Protein AF-A0AAP0BZL4-F1 (afdb_monomer)

pLDDT: mean 75.85, std 16.3, range [36.19, 92.06]

Solvent-accessible surface area (backbone atoms only — not comparable to full-atom values): 4766 Å² total; per-residue (Å²): 140,85,77,78,76,94,76,77,85,80,62,76,80,71,88,72,96,68,89,80,71,88,53,80,64,39,80,46,77,44,78,53,73,44,58,49,97,89,64,53,71,79,48,43,28,67,84,69,75,47,65,49,74,48,59,37,85,70,80,85,68,94,67,85,77,79,82

Organism: NCBI:txid2320716

Radius of gyration: 13.51 Å; Cα contacts (8 Å, |Δi|>4): 69; chains: 1; bounding box: 30×29×29 Å

Secondary structure (DSSP, 8-state):
---SSSS-----SS--S----PPTT-EEEE--EEE-TTS-EEEETTTTTS-EEEETTSSS-------

Sequence (67 aa):
MEIGTQGLKKKLVKSSNGWETPDVGDEVEVHYTGTLLDGTQFDSSRDRGTPFKFKLGQGTHAFALHF

Mean predicted aligned error: 8.79 Å

Structure (mmCIF, N/CA/C/O backbone):
data_AF-A0AAP0BZL4-F1
#
_entry.id   AF-A0AAP0BZL4-F1
#
loop_
_atom_site.group_PDB
_atom_site.id
_atom_site.type_symbol
_atom_site.label_atom_id
_atom_site.label_alt_id
_atom_site.label_comp_id
_atom_site.label_asym_id
_atom_site.label_entity_id
_atom_site.label_seq_id
_atom_site.pdbx_PDB_ins_code
_atom_site.Cartn_x
_atom_site.Cartn_y
_atom_site.Cartn_z
_atom_site.occupancy
_atom_site.B_iso_or_equiv
_atom_site.auth_seq_id
_atom_site.auth_comp_id
_atom_site.auth_asym_id
_atom_site.auth_atom_id
_atom_site.pdbx_PDB_model_num
ATOM 1 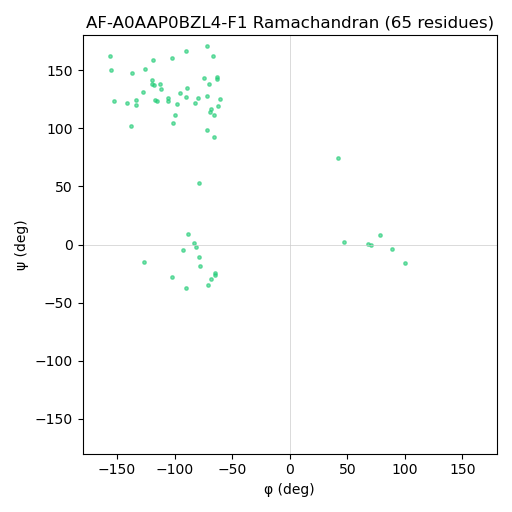N N . MET A 1 1 ? 18.101 11.651 9.605 1.00 43.47 1 MET A N 1
ATOM 2 C CA . MET A 1 1 ? 16.630 11.717 9.474 1.00 43.47 1 MET A CA 1
ATOM 3 C C . MET A 1 1 ? 16.348 12.726 8.387 1.00 43.47 1 MET A C 1
ATOM 5 O O . MET A 1 1 ? 16.366 13.916 8.662 1.00 43.47 1 MET A O 1
ATOM 9 N N . GLU A 1 2 ? 16.204 12.261 7.154 1.00 36.19 2 GLU A N 1
ATOM 10 C CA . GLU A 1 2 ? 15.878 13.133 6.029 1.00 36.19 2 GLU A CA 1
ATOM 11 C C . GLU A 1 2 ? 14.419 12.905 5.659 1.00 36.19 2 GLU A C 1
ATOM 13 O O . GLU A 1 2 ? 13.970 11.773 5.478 1.00 36.19 2 GLU A O 1
ATOM 18 N N . ILE A 1 3 ? 13.668 14.001 5.680 1.00 51.47 3 ILE A N 1
ATOM 19 C CA . ILE A 1 3 ? 12.223 14.041 5.521 1.00 51.47 3 ILE A CA 1
ATOM 20 C C . ILE A 1 3 ? 11.943 14.432 4.074 1.00 51.47 3 ILE A C 1
ATOM 22 O O . ILE A 1 3 ? 12.135 15.585 3.696 1.00 51.47 3 ILE A O 1
ATOM 26 N N . GLY A 1 4 ? 11.416 13.499 3.285 1.00 47.97 4 GLY A N 1
ATOM 27 C CA . GLY A 1 4 ? 10.619 13.850 2.114 1.00 47.97 4 GLY A CA 1
ATOM 28 C C . GLY A 1 4 ? 9.271 14.400 2.585 1.00 47.97 4 GLY A C 1
ATOM 29 O O . GLY A 1 4 ? 8.405 13.638 3.002 1.00 47.97 4 GLY A O 1
ATOM 30 N N . THR A 1 5 ? 9.148 15.729 2.611 1.00 48.75 5 THR A N 1
ATOM 31 C CA . THR A 1 5 ? 7.906 16.525 2.741 1.00 48.75 5 THR A CA 1
ATOM 32 C C . THR A 1 5 ? 6.860 16.032 3.765 1.00 48.75 5 THR A C 1
ATOM 34 O O . THR A 1 5 ? 5.811 15.508 3.410 1.00 48.75 5 THR A O 1
ATOM 37 N N . GLN A 1 6 ? 7.156 16.244 5.053 1.00 60.88 6 GLN A N 1
ATOM 38 C CA . GLN A 1 6 ? 6.270 16.473 6.221 1.00 60.88 6 GLN A CA 1
ATOM 39 C C . GLN A 1 6 ? 5.026 15.593 6.521 1.00 60.88 6 GLN A C 1
ATOM 41 O O . GLN A 1 6 ? 4.364 15.865 7.519 1.00 60.88 6 GLN A O 1
ATOM 46 N N . GLY A 1 7 ? 4.695 14.542 5.765 1.00 67.94 7 GLY A N 1
ATOM 47 C CA . GLY A 1 7 ? 3.442 13.786 5.984 1.00 67.94 7 GLY A CA 1
ATOM 48 C C . GLY A 1 7 ? 3.580 12.275 6.156 1.00 67.94 7 GLY A C 1
ATOM 49 O O . GLY A 1 7 ? 2.646 11.628 6.624 1.00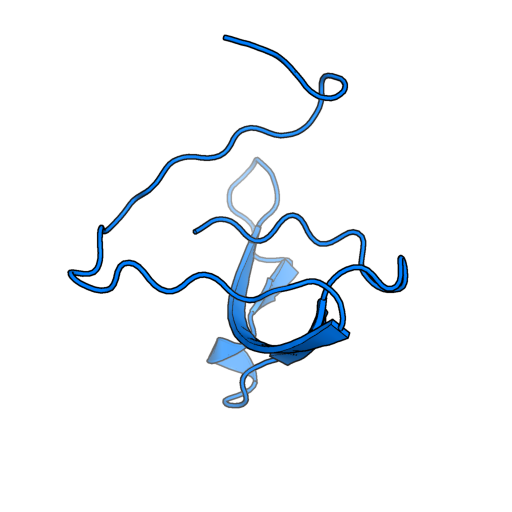 67.94 7 GLY A O 1
ATOM 50 N N . LEU A 1 8 ? 4.730 11.701 5.797 1.00 72.06 8 LEU A N 1
ATOM 51 C CA . LEU A 1 8 ? 4.903 10.255 5.744 1.00 72.06 8 LEU A CA 1
ATOM 52 C C . LEU A 1 8 ? 5.953 9.776 6.743 1.00 72.06 8 LEU A C 1
ATOM 54 O O . LEU A 1 8 ? 7.109 10.194 6.709 1.00 72.06 8 LEU A O 1
ATOM 58 N N . LYS A 1 9 ? 5.553 8.846 7.610 1.00 76.94 9 LYS A N 1
ATOM 59 C CA . LYS A 1 9 ? 6.462 8.068 8.454 1.00 76.94 9 LYS A CA 1
ATO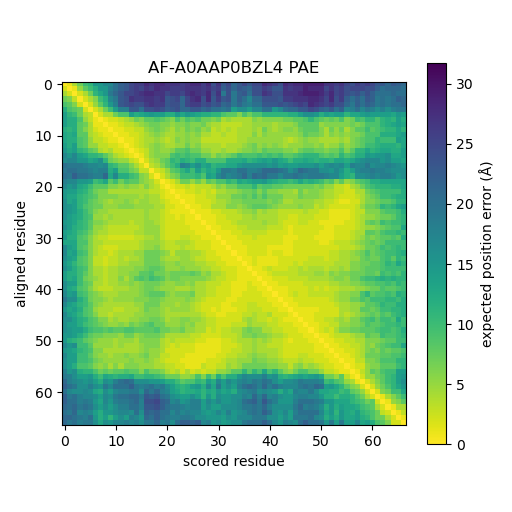M 60 C C . LYS A 1 9 ? 6.399 6.620 7.995 1.00 76.94 9 LYS A C 1
ATOM 62 O O . LYS A 1 9 ? 5.317 6.122 7.724 1.00 76.94 9 LYS A O 1
ATOM 67 N N . LYS A 1 10 ? 7.547 5.951 7.924 1.00 77.12 10 LYS A N 1
ATOM 68 C CA . LYS A 1 10 ? 7.641 4.519 7.629 1.00 77.12 10 LYS A CA 1
ATOM 69 C C . LYS A 1 10 ? 8.313 3.822 8.804 1.00 77.12 10 LYS A C 1
ATOM 71 O O . LYS A 1 10 ? 9.296 4.330 9.343 1.00 77.12 10 LYS A O 1
ATOM 76 N N . LYS A 1 11 ? 7.794 2.659 9.186 1.00 80.06 11 LYS A N 1
ATOM 77 C CA . LYS A 1 11 ? 8.407 1.773 10.174 1.00 80.06 11 LYS A CA 1
ATOM 78 C C . LYS A 1 11 ? 8.393 0.357 9.621 1.00 80.06 11 LYS A C 1
ATOM 80 O O . LYS A 1 11 ? 7.315 -0.183 9.411 1.00 80.06 11 LYS A O 1
ATOM 85 N N . LEU A 1 12 ? 9.578 -0.231 9.479 1.00 81.12 12 LEU A N 1
ATOM 86 C CA . LEU A 1 12 ? 9.717 -1.640 9.138 1.00 81.12 12 LEU A CA 1
ATOM 87 C C . LEU A 1 12 ? 9.239 -2.488 10.322 1.00 81.12 12 LEU A C 1
ATOM 89 O O . LEU A 1 12 ? 9.806 -2.402 11.414 1.00 81.12 12 LEU A O 1
ATOM 93 N N . VAL A 1 13 ? 8.181 -3.274 10.123 1.00 83.88 13 VAL A N 1
ATOM 94 C CA . VAL A 1 13 ? 7.618 -4.135 11.183 1.00 83.88 13 VAL A CA 1
ATOM 95 C C . VAL A 1 13 ? 8.266 -5.517 11.177 1.00 83.88 13 VAL A C 1
ATOM 97 O O . VAL A 1 13 ? 8.514 -6.090 12.237 1.00 83.88 13 VAL A O 1
ATOM 100 N N . LYS A 1 14 ? 8.568 -6.045 9.990 1.00 80.12 14 LYS A N 1
ATOM 101 C CA . LYS A 1 14 ? 9.209 -7.347 9.810 1.00 80.12 14 LYS A CA 1
ATOM 102 C C . LYS A 1 14 ? 10.211 -7.265 8.665 1.00 80.12 14 LYS A C 1
ATOM 104 O O . LYS A 1 14 ? 9.834 -6.953 7.540 1.00 80.12 14 LYS A O 1
ATOM 109 N N . SER A 1 15 ? 11.474 -7.569 8.947 1.00 74.31 15 SER A N 1
ATOM 110 C CA . SER A 1 15 ? 12.484 -7.752 7.908 1.00 74.31 15 SER A CA 1
ATOM 111 C C . SER A 1 15 ? 12.275 -9.092 7.201 1.00 74.31 15 SER A C 1
ATOM 113 O O . SER A 1 15 ? 11.906 -10.093 7.820 1.00 74.31 15 SER A O 1
ATOM 115 N N . SER A 1 16 ? 12.509 -9.110 5.892 1.00 69.31 16 SER A N 1
ATOM 116 C CA . SER A 1 16 ? 12.715 -10.347 5.140 1.00 69.31 16 SER A CA 1
ATOM 117 C C . SER A 1 16 ? 14.211 -10.519 4.865 1.00 69.31 16 SER A C 1
ATOM 119 O O . SER A 1 16 ? 14.966 -9.551 4.946 1.00 69.31 16 SER A O 1
ATOM 121 N N . ASN A 1 17 ? 14.644 -11.741 4.556 1.00 65.94 17 ASN A N 1
ATOM 122 C CA . ASN A 1 17 ? 16.058 -12.059 4.312 1.00 65.94 17 ASN A CA 1
ATOM 123 C C . ASN A 1 17 ? 16.497 -11.743 2.866 1.00 65.94 17 ASN A C 1
ATOM 125 O O . ASN A 1 17 ? 17.630 -12.042 2.495 1.00 65.94 17 ASN A O 1
ATOM 129 N N . GLY A 1 18 ? 15.587 -11.213 2.042 1.00 62.28 18 GLY A N 1
ATOM 130 C CA . GLY A 1 18 ? 15.839 -10.856 0.651 1.00 62.28 18 GLY A CA 1
ATOM 131 C C . GLY A 1 18 ? 16.351 -9.424 0.533 1.00 62.28 18 GLY A C 1
ATOM 132 O O . GLY A 1 18 ? 15.813 -8.516 1.162 1.00 62.28 18 GLY A O 1
ATOM 133 N N . TRP A 1 19 ? 17.391 -9.238 -0.278 1.00 57.81 19 TRP A N 1
ATOM 134 C CA . TRP A 1 19 ? 17.980 -7.929 -0.585 1.00 57.81 19 TRP A CA 1
ATOM 135 C C . TRP A 1 19 ? 17.382 -7.285 -1.839 1.00 57.81 19 TRP A C 1
ATOM 137 O O . TRP A 1 19 ? 17.731 -6.158 -2.172 1.00 57.81 19 TRP A O 1
ATOM 147 N N . GLU A 1 20 ? 16.498 -7.998 -2.535 1.00 71.75 20 GLU A N 1
ATOM 148 C CA . GLU A 1 20 ? 15.857 -7.509 -3.748 1.00 71.75 20 GLU A CA 1
ATOM 149 C C . GLU A 1 20 ? 14.701 -6.576 -3.390 1.00 71.75 20 GLU A C 1
ATOM 151 O O . GLU A 1 20 ? 13.797 -6.916 -2.620 1.00 71.75 20 GLU A O 1
ATOM 156 N N . THR A 1 21 ? 14.747 -5.377 -3.954 1.00 79.94 21 THR A N 1
ATOM 157 C CA . THR A 1 21 ? 13.675 -4.388 -3.900 1.00 79.94 21 THR A CA 1
ATOM 158 C C . THR A 1 21 ? 13.230 -4.088 -5.325 1.00 79.94 21 THR A C 1
ATOM 160 O O . THR A 1 21 ? 14.098 -4.014 -6.190 1.00 79.94 21 THR A O 1
ATOM 163 N N . PRO A 1 22 ? 11.925 -3.896 -5.576 1.00 83.38 22 PRO A N 1
ATOM 164 C CA . PRO A 1 22 ? 11.426 -3.618 -6.917 1.00 83.38 22 PRO A CA 1
ATOM 165 C C . PRO A 1 22 ? 11.971 -2.293 -7.458 1.00 83.38 22 PRO A C 1
ATOM 167 O O . PRO A 1 22 ? 12.070 -1.305 -6.721 1.00 83.38 22 PRO A O 1
ATOM 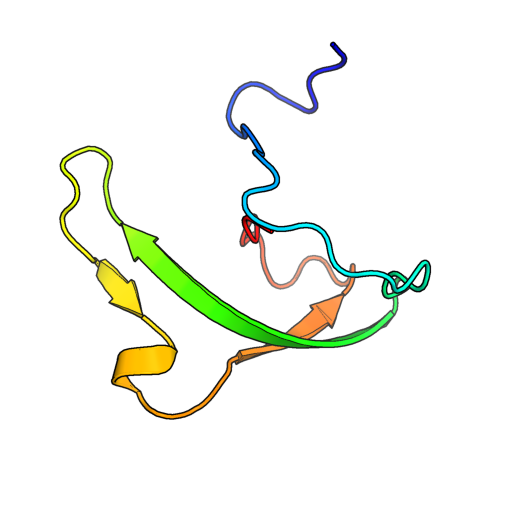170 N N . ASP A 1 23 ? 12.264 -2.281 -8.752 1.00 85.19 23 ASP A N 1
ATOM 171 C CA . ASP A 1 23 ? 12.722 -1.124 -9.506 1.00 85.19 23 ASP A CA 1
ATOM 172 C C . ASP A 1 23 ? 11.547 -0.339 -10.113 1.00 85.19 23 ASP A C 1
ATOM 174 O O . ASP A 1 23 ? 10.392 -0.777 -10.169 1.00 85.19 23 ASP A O 1
ATOM 178 N N . VAL A 1 24 ? 11.826 0.881 -10.576 1.00 85.19 24 VAL A N 1
ATOM 179 C CA . VAL A 1 24 ? 10.831 1.694 -11.290 1.00 85.19 24 VAL A CA 1
ATOM 180 C C . VAL A 1 24 ? 10.375 0.956 -12.551 1.00 85.19 24 VAL A C 1
ATOM 182 O O . VAL A 1 24 ? 11.179 0.626 -13.415 1.00 85.19 24 VAL A O 1
ATOM 185 N N . GLY A 1 25 ? 9.062 0.770 -12.687 1.00 84.50 25 GLY A N 1
ATOM 186 C CA . GLY A 1 25 ? 8.441 0.056 -13.801 1.00 84.50 25 GLY A CA 1
ATOM 187 C C . GLY A 1 25 ? 8.049 -1.387 -13.489 1.00 84.50 25 GLY A C 1
ATOM 188 O O . GLY A 1 25 ? 7.205 -1.918 -14.218 1.00 84.50 25 GLY A O 1
ATOM 189 N N . ASP A 1 26 ? 8.567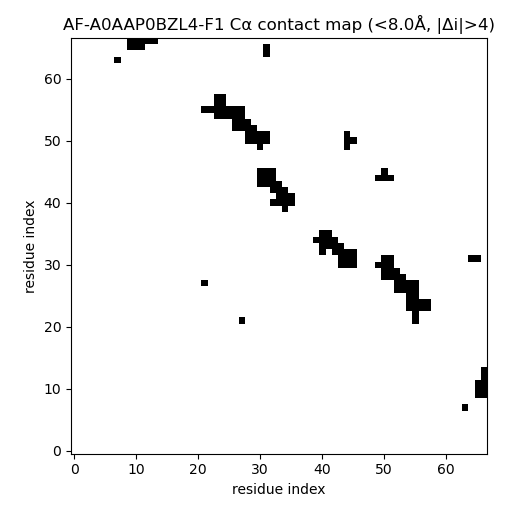 -1.974 -12.405 1.00 86.62 26 ASP A N 1
ATOM 190 C CA . ASP A 1 26 ? 8.191 -3.321 -11.978 1.00 86.62 26 ASP A CA 1
ATOM 191 C C . ASP A 1 26 ? 6.714 -3.394 -11.602 1.00 86.62 26 ASP A C 1
ATOM 193 O O . ASP A 1 26 ? 6.136 -2.457 -11.037 1.00 86.62 26 ASP A O 1
ATOM 197 N N . GLU A 1 27 ? 6.100 -4.536 -11.909 1.00 88.94 27 GLU A N 1
ATOM 198 C CA . GLU A 1 27 ? 4.781 -4.873 -11.392 1.00 88.94 27 GLU A CA 1
ATOM 199 C C . GLU A 1 27 ? 4.926 -5.454 -9.985 1.00 88.94 27 GLU A C 1
ATOM 201 O O . GLU A 1 27 ? 5.613 -6.451 -9.772 1.00 88.94 27 GLU A O 1
ATOM 206 N N . VAL A 1 28 ? 4.265 -4.817 -9.021 1.00 87.06 28 VAL A N 1
ATOM 207 C CA . VAL A 1 28 ? 4.317 -5.198 -7.611 1.00 87.06 28 VAL A CA 1
ATOM 208 C C . VAL A 1 28 ? 2.924 -5.601 -7.149 1.00 87.06 28 VAL A C 1
ATOM 210 O O . VAL A 1 28 ? 1.937 -4.929 -7.451 1.00 87.06 28 VAL A O 1
ATOM 213 N N . GLU A 1 29 ? 2.855 -6.685 -6.380 1.00 89.81 29 GLU A N 1
ATOM 214 C CA . GLU A 1 29 ? 1.636 -7.214 -5.774 1.00 89.81 29 GLU A CA 1
ATOM 215 C C . GLU A 1 29 ? 1.734 -7.123 -4.247 1.00 89.81 29 GLU A C 1
ATOM 217 O O . GLU A 1 29 ? 2.680 -7.629 -3.642 1.00 89.81 29 GLU A O 1
ATOM 222 N N . VAL A 1 30 ? 0.774 -6.449 -3.606 1.00 87.62 30 VAL A N 1
ATOM 223 C CA . VAL A 1 30 ? 0.807 -6.200 -2.157 1.00 87.62 30 VAL A CA 1
ATOM 224 C C . VAL A 1 30 ? -0.543 -6.403 -1.489 1.00 87.62 30 VAL A C 1
ATOM 226 O O . VAL A 1 30 ? -1.598 -6.079 -2.038 1.00 87.62 30 VAL A O 1
ATOM 229 N N . HIS A 1 31 ? -0.490 -6.849 -0.234 1.00 89.56 31 HIS A N 1
ATOM 230 C CA . HIS A 1 31 ? -1.607 -6.707 0.687 1.00 89.56 31 HIS A CA 1
ATOM 231 C C . HIS A 1 31 ? -1.412 -5.488 1.587 1.00 89.56 31 HIS A C 1
ATOM 233 O O . HIS A 1 31 ? -0.463 -5.430 2.367 1.00 89.56 31 HIS A O 1
ATOM 239 N N . TYR A 1 32 ? -2.361 -4.560 1.536 1.00 86.19 32 TYR A N 1
ATOM 240 C CA . TYR A 1 32 ? -2.444 -3.399 2.414 1.00 86.19 32 TYR A CA 1
ATOM 241 C C . TYR A 1 32 ? -3.733 -3.399 3.244 1.00 86.19 32 TYR A C 1
ATOM 243 O O . TYR A 1 32 ? -4.738 -4.012 2.861 1.00 86.19 32 TYR A O 1
ATOM 251 N N . THR A 1 33 ? -3.678 -2.650 4.343 1.00 89.06 33 THR A N 1
ATOM 252 C CA . THR A 1 33 ? -4.814 -2.237 5.171 1.00 89.06 33 THR A CA 1
ATOM 253 C C . THR A 1 33 ? -4.647 -0.744 5.446 1.00 89.06 33 THR A C 1
ATOM 255 O O . THR A 1 33 ? -3.585 -0.318 5.898 1.00 89.06 33 THR A O 1
ATOM 258 N N . GLY A 1 34 ? -5.660 0.051 5.115 1.00 87.62 34 GLY A N 1
ATOM 259 C CA . GLY A 1 34 ? -5.711 1.491 5.322 1.00 87.62 34 GLY A CA 1
ATOM 260 C C . GLY A 1 34 ? -6.649 1.844 6.473 1.00 87.62 34 GLY A C 1
ATOM 261 O O . GLY A 1 34 ? -7.820 1.459 6.473 1.00 87.62 34 GLY A O 1
ATOM 262 N N . THR A 1 35 ? -6.136 2.601 7.441 1.00 88.81 35 THR A N 1
ATOM 263 C CA . THR A 1 35 ? -6.892 3.071 8.607 1.00 88.81 35 THR A CA 1
ATOM 264 C C . THR A 1 35 ? -6.798 4.587 8.742 1.00 88.81 35 THR A C 1
ATOM 266 O O . THR A 1 35 ? -5.794 5.197 8.368 1.00 88.81 35 THR A O 1
ATOM 269 N N . LEU A 1 36 ? -7.834 5.196 9.309 1.00 88.50 36 LEU A N 1
ATOM 270 C CA . LEU A 1 36 ? -7.790 6.560 9.823 1.00 88.50 36 LEU A CA 1
ATOM 271 C C . LEU A 1 36 ? -6.944 6.615 11.109 1.00 88.50 36 LEU A C 1
ATOM 273 O O . LEU A 1 36 ? -6.542 5.585 11.658 1.00 88.50 36 LEU A O 1
ATOM 277 N N . LEU A 1 37 ? -6.661 7.826 11.599 1.00 85.94 37 LEU A N 1
ATOM 278 C CA . LEU A 1 37 ? -5.842 8.033 12.805 1.00 85.94 37 LEU A CA 1
ATOM 279 C C . LEU A 1 37 ? -6.482 7.475 14.083 1.00 85.94 37 LEU A C 1
ATOM 281 O O . LEU A 1 37 ? -5.769 7.165 15.033 1.00 85.94 37 LEU A O 1
ATOM 285 N N . ASP A 1 38 ? -7.805 7.345 14.102 1.00 89.44 38 ASP A N 1
ATOM 286 C CA . ASP A 1 38 ? -8.559 6.736 15.200 1.00 89.44 38 ASP A CA 1
ATOM 287 C C . ASP A 1 38 ? -8.569 5.195 15.146 1.00 89.44 38 ASP A C 1
ATOM 289 O O . ASP A 1 38 ? -9.114 4.549 16.037 1.00 89.44 38 ASP A O 1
ATOM 293 N N . GLY A 1 39 ? -7.950 4.600 14.120 1.00 87.81 39 GLY A N 1
ATOM 294 C CA . GLY A 1 39 ? -7.917 3.157 13.895 1.00 87.81 39 GLY A CA 1
ATOM 295 C C . GLY A 1 39 ? -9.082 2.621 13.063 1.00 87.81 39 GLY A C 1
ATOM 296 O O . GLY A 1 39 ? -9.072 1.438 12.723 1.00 87.81 39 GLY A O 1
ATOM 297 N N . THR A 1 40 ? -10.051 3.455 12.676 1.00 91.38 40 THR A N 1
ATOM 298 C CA . THR A 1 40 ? -11.148 3.044 11.796 1.00 91.38 40 THR A 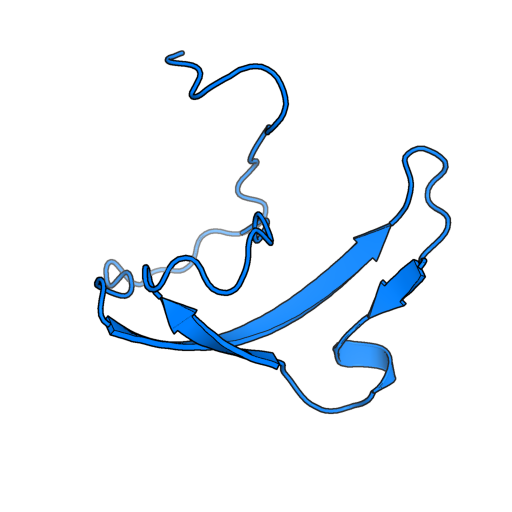CA 1
ATOM 299 C C . THR A 1 40 ? -10.586 2.624 10.445 1.00 91.38 40 THR A C 1
ATOM 301 O O . THR A 1 40 ? -9.960 3.417 9.738 1.00 91.38 40 THR A O 1
ATOM 304 N N . GLN A 1 41 ? -10.805 1.368 10.069 1.00 90.12 41 GLN A N 1
ATOM 305 C CA . GLN A 1 41 ? -10.414 0.870 8.759 1.00 90.12 41 GLN A CA 1
ATOM 306 C C . GLN A 1 41 ? -11.325 1.466 7.684 1.00 90.12 41 GLN A C 1
ATOM 308 O O . GLN A 1 41 ? -12.544 1.358 7.779 1.00 90.12 41 GLN A O 1
ATOM 313 N N . PHE A 1 42 ? -10.734 2.059 6.647 1.00 88.50 42 PHE A N 1
ATOM 314 C CA . PHE A 1 42 ? -11.484 2.514 5.473 1.00 88.50 42 PHE A CA 1
ATOM 315 C C . PHE A 1 42 ? -11.332 1.553 4.294 1.00 88.50 42 PHE A C 1
ATOM 317 O O . PHE A 1 42 ? -12.233 1.468 3.465 1.00 88.50 42 PHE A O 1
ATOM 324 N N . ASP A 1 43 ? -10.206 0.831 4.208 1.00 84.56 43 ASP A N 1
ATOM 325 C CA . ASP A 1 43 ? -9.991 -0.144 3.146 1.00 84.56 43 ASP A CA 1
ATOM 326 C C . ASP A 1 43 ? -8.998 -1.252 3.525 1.00 84.56 43 ASP A C 1
ATOM 328 O O . ASP A 1 43 ? -8.056 -1.039 4.285 1.00 84.56 43 ASP A O 1
ATOM 332 N N . SER A 1 44 ? -9.176 -2.444 2.964 1.00 90.38 44 SER A N 1
ATOM 333 C CA . SER A 1 44 ? -8.272 -3.578 3.155 1.00 90.38 44 SER A CA 1
ATOM 334 C C . SER A 1 44 ? -8.322 -4.497 1.942 1.00 90.38 44 SER A C 1
ATOM 336 O O . SER A 1 44 ? -9.361 -5.029 1.559 1.00 90.38 44 SER A O 1
ATOM 338 N N . SER A 1 45 ? -7.158 -4.731 1.342 1.00 90.25 45 SER A N 1
ATOM 339 C CA . SER A 1 45 ? -7.013 -5.725 0.268 1.00 90.25 45 SER A CA 1
ATOM 340 C C . SER A 1 45 ? -7.275 -7.156 0.750 1.00 90.25 45 SER A C 1
ATOM 342 O O . SER A 1 45 ? -7.674 -8.009 -0.038 1.00 90.25 45 SER A O 1
ATOM 344 N N . ARG A 1 46 ? -7.057 -7.432 2.043 1.00 90.12 46 ARG A N 1
ATOM 345 C CA . ARG A 1 46 ? -7.307 -8.756 2.625 1.00 90.12 46 ARG A CA 1
ATOM 346 C C . ARG A 1 46 ? -8.799 -9.039 2.726 1.00 90.12 46 ARG A C 1
ATOM 348 O O . ARG A 1 46 ? -9.208 -10.162 2.460 1.00 90.12 46 ARG A O 1
ATOM 355 N N . ASP A 1 47 ? -9.599 -8.014 3.000 1.00 90.12 47 ASP A N 1
ATOM 356 C CA . ASP A 1 47 ? -11.057 -8.130 3.109 1.00 90.12 47 ASP A CA 1
ATOM 357 C C . ASP A 1 47 ? -11.688 -8.428 1.744 1.00 90.12 47 ASP A C 1
ATOM 359 O O . ASP A 1 47 ? -12.688 -9.133 1.653 1.00 90.12 47 ASP A O 1
ATOM 363 N N . ARG A 1 48 ? -11.056 -7.951 0.663 1.00 91.56 48 ARG A N 1
ATOM 364 C CA . ARG A 1 48 ? -11.432 -8.287 -0.718 1.00 91.56 48 ARG A CA 1
ATOM 365 C C . ARG A 1 48 ? -10.927 -9.654 -1.183 1.00 91.56 48 ARG A C 1
ATOM 367 O O . ARG A 1 48 ? -11.309 -10.101 -2.258 1.00 91.56 48 ARG A O 1
ATOM 374 N N . GLY A 1 49 ? -10.040 -10.299 -0.425 1.00 92.06 49 GLY A N 1
ATOM 375 C CA . GLY A 1 49 ? -9.445 -11.592 -0.775 1.00 92.06 49 GLY A CA 1
ATOM 376 C C . GLY A 1 49 ? -8.442 -11.557 -1.934 1.00 92.06 49 GLY A C 1
ATOM 377 O O . GLY A 1 49 ? -7.867 -12.591 -2.262 1.00 92.06 49 GLY A 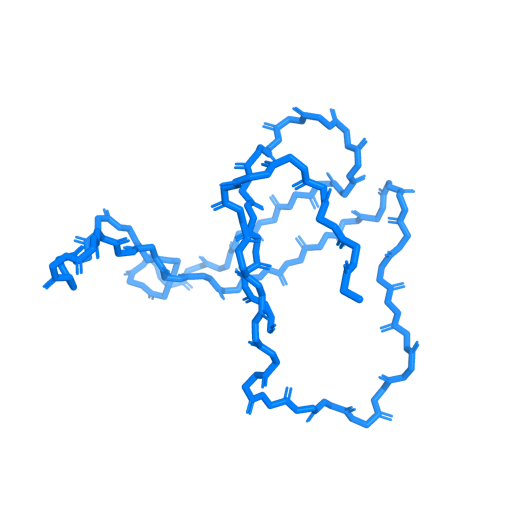O 1
ATOM 378 N N . THR 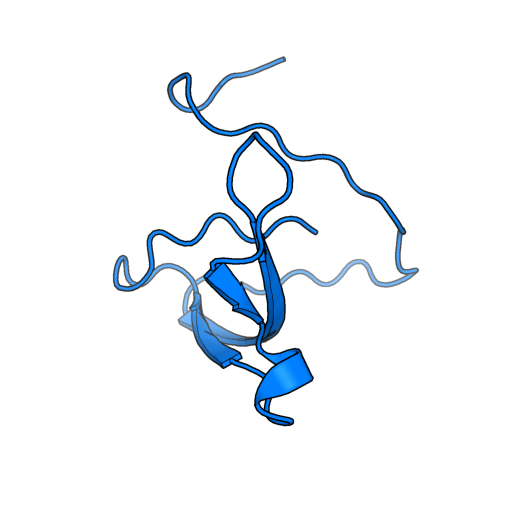A 1 50 ? -8.191 -10.392 -2.538 1.00 90.81 50 THR A N 1
ATOM 379 C CA . THR A 1 50 ? -7.259 -10.238 -3.660 1.00 90.81 50 THR A CA 1
ATOM 380 C C . THR A 1 50 ? -6.249 -9.129 -3.378 1.00 90.81 50 THR A C 1
ATOM 382 O O . THR A 1 50 ? -6.648 -8.020 -3.000 1.00 90.81 50 THR A O 1
ATOM 385 N N . PRO A 1 51 ? -4.949 -9.381 -3.582 1.00 90.62 51 PRO A N 1
ATOM 386 C CA . PRO A 1 51 ? -3.922 -8.357 -3.450 1.00 90.62 51 PRO A CA 1
ATOM 387 C C . PRO A 1 51 ? -4.060 -7.280 -4.529 1.00 90.62 51 PRO A C 1
ATOM 389 O O . PRO A 1 51 ? -4.727 -7.445 -5.552 1.00 90.62 51 PRO A O 1
ATOM 392 N N . PHE A 1 52 ? -3.428 -6.143 -4.274 1.00 88.62 52 PHE A N 1
ATOM 393 C CA . PHE A 1 52 ? -3.414 -5.013 -5.186 1.00 88.62 52 PHE A CA 1
ATOM 394 C C . PHE A 1 52 ? -2.156 -5.046 -6.049 1.00 88.62 52 PHE A C 1
ATOM 396 O O . PHE A 1 52 ? -1.054 -5.181 -5.516 1.00 88.62 52 PHE A O 1
ATOM 403 N N . LYS A 1 53 ? -2.339 -4.905 -7.365 1.00 89.75 53 LYS A N 1
ATOM 404 C CA . LYS A 1 53 ? -1.268 -4.906 -8.365 1.00 89.75 53 LYS A CA 1
ATOM 405 C C . LYS A 1 53 ? -1.121 -3.533 -8.993 1.00 89.75 53 LYS A C 1
ATOM 407 O O . LYS A 1 53 ? -2.117 -2.929 -9.384 1.00 89.75 53 LYS A O 1
ATOM 412 N N . PHE A 1 54 ? 0.112 -3.057 -9.112 1.00 85.62 54 PHE A N 1
ATOM 413 C CA . PHE A 1 54 ? 0.409 -1.782 -9.757 1.00 85.62 54 PHE A CA 1
ATOM 414 C C . PHE A 1 54 ? 1.848 -1.741 -10.278 1.00 85.62 54 PHE A C 1
ATOM 416 O O . PHE A 1 54 ? 2.695 -2.520 -9.846 1.00 85.62 54 PHE A O 1
ATOM 423 N N . LYS A 1 55 ? 2.124 -0.798 -11.187 1.00 86.31 55 LYS A N 1
ATOM 424 C CA . LYS A 1 55 ? 3.484 -0.511 -11.659 1.00 86.31 55 LYS A CA 1
ATOM 425 C C . LYS A 1 55 ? 4.154 0.554 -10.801 1.00 86.31 55 LYS A C 1
ATOM 427 O O . LYS A 1 55 ? 3.605 1.646 -10.624 1.00 86.31 55 LYS A O 1
ATOM 432 N N . LEU A 1 56 ? 5.347 0.259 -10.293 1.00 84.38 56 LEU A N 1
ATOM 433 C CA . LEU A 1 56 ? 6.083 1.165 -9.416 1.00 84.38 56 LEU A CA 1
ATOM 434 C C . LEU A 1 56 ? 6.603 2.395 -10.181 1.00 84.38 56 LEU A C 1
ATOM 436 O O . LEU A 1 56 ? 7.099 2.289 -11.299 1.00 84.38 56 LEU A O 1
ATOM 440 N N . GLY A 1 57 ? 6.504 3.581 -9.573 1.00 77.31 57 GLY A N 1
ATOM 441 C CA . GLY A 1 57 ? 7.127 4.810 -10.085 1.00 77.31 57 GLY A CA 1
ATOM 442 C C . GLY A 1 57 ? 6.411 5.519 -11.244 1.00 77.31 57 GLY A C 1
ATOM 443 O O . GLY A 1 57 ? 6.946 6.494 -11.760 1.00 77.31 57 GLY A O 1
ATOM 444 N N . GLN A 1 58 ? 5.196 5.108 -11.631 1.00 76.00 58 GLN A N 1
ATOM 445 C CA . GLN A 1 58 ? 4.438 5.767 -12.714 1.00 76.00 58 GLN A CA 1
ATOM 446 C C . GLN A 1 58 ? 3.538 6.935 -12.261 1.00 76.00 58 GLN A C 1
ATOM 448 O O . GLN A 1 58 ? 2.740 7.443 -13.043 1.00 76.00 58 GLN A O 1
ATOM 453 N N . GLY A 1 59 ? 3.636 7.376 -11.000 1.00 64.19 59 GLY A N 1
ATOM 454 C CA . GLY A 1 59 ? 2.859 8.513 -10.474 1.00 64.19 59 GLY A CA 1
ATOM 455 C C . GLY A 1 59 ? 1.347 8.270 -10.349 1.00 64.19 59 GLY A C 1
ATOM 456 O O . GLY A 1 59 ? 0.620 9.148 -9.896 1.00 64.19 59 GLY A O 1
ATOM 457 N N . THR A 1 60 ? 0.866 7.079 -10.705 1.00 57.06 60 THR A N 1
ATOM 458 C CA . THR A 1 60 ? -0.556 6.706 -10.728 1.00 57.06 60 THR A CA 1
ATOM 459 C C . THR A 1 60 ? -1.134 6.386 -9.352 1.00 57.06 60 THR A C 1
ATOM 461 O O . THR A 1 60 ? -2.348 6.439 -9.174 1.00 57.06 60 THR A O 1
ATOM 464 N N . HIS A 1 61 ? -0.291 6.095 -8.357 1.00 58.62 61 HIS A N 1
ATOM 465 C CA . HIS A 1 61 ? -0.732 5.741 -7.010 1.00 58.62 61 HIS A CA 1
ATOM 466 C C . HIS A 1 61 ? 0.140 6.429 -5.957 1.00 58.62 61 HIS A C 1
ATOM 468 O O . HIS A 1 61 ? 1.239 5.978 -5.647 1.00 58.62 61 HIS A O 1
ATOM 474 N N . ALA A 1 62 ? -0.374 7.507 -5.359 1.00 49.47 62 ALA A N 1
ATOM 475 C CA . ALA A 1 62 ? 0.175 8.096 -4.138 1.00 49.47 62 ALA A CA 1
ATOM 476 C C . ALA A 1 62 ? -0.270 7.278 -2.912 1.00 49.47 62 ALA A C 1
ATOM 478 O O . ALA A 1 62 ? -0.853 7.805 -1.971 1.00 49.47 62 ALA A O 1
ATOM 479 N N . PHE A 1 63 ? -0.046 5.964 -2.933 1.00 52.03 63 PHE A N 1
ATOM 480 C CA . PHE A 1 63 ? -0.240 5.131 -1.755 1.00 52.03 63 PHE A CA 1
ATOM 481 C C . PHE A 1 63 ? 1.127 4.856 -1.164 1.00 52.03 63 PHE A C 1
ATOM 483 O O . PHE A 1 63 ? 1.919 4.075 -1.685 1.00 52.03 63 PHE A O 1
ATOM 490 N N . ALA A 1 64 ? 1.417 5.549 -0.070 1.00 44.53 64 ALA A N 1
ATOM 491 C CA . ALA A 1 64 ? 2.566 5.238 0.745 1.00 44.53 64 ALA A CA 1
ATOM 492 C C . ALA A 1 64 ? 2.358 3.860 1.384 1.00 44.53 64 ALA A C 1
ATOM 494 O O . ALA A 1 64 ? 1.734 3.720 2.438 1.00 44.53 64 ALA A O 1
ATOM 495 N N . LEU A 1 65 ? 2.849 2.829 0.703 1.00 45.03 65 LEU A N 1
ATOM 496 C CA . LEU A 1 65 ? 2.854 1.470 1.213 1.00 45.03 65 LEU A CA 1
ATOM 497 C C . LEU A 1 65 ? 3.778 1.418 2.431 1.00 45.03 65 LEU A C 1
ATOM 499 O O . LEU A 1 65 ? 4.996 1.593 2.334 1.00 45.03 65 LEU A O 1
ATOM 503 N N . HIS A 1 66 ? 3.177 1.211 3.598 1.00 37.78 66 HIS A N 1
ATOM 504 C CA . HIS A 1 66 ? 3.910 0.811 4.787 1.00 37.78 66 HIS A CA 1
ATOM 505 C C . HIS A 1 66 ? 4.403 -0.628 4.572 1.00 37.78 66 HIS A C 1
ATOM 507 O O . HIS A 1 66 ? 3.594 -1.548 4.476 1.00 37.78 66 HIS A O 1
ATOM 513 N N . PHE A 1 67 ? 5.724 -0.789 4.483 1.00 43.94 67 PHE A N 1
ATOM 514 C CA . PHE A 1 67 ? 6.440 -2.058 4.648 1.00 43.94 67 PHE A CA 1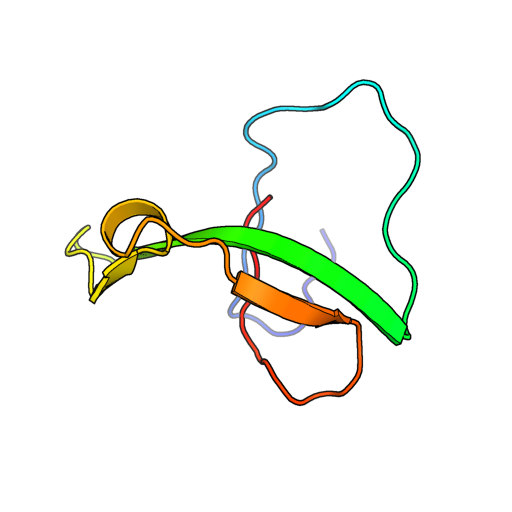
ATOM 515 C C . PHE A 1 67 ? 7.150 -2.024 6.003 1.00 43.94 67 PHE A C 1
ATOM 517 O O . PHE A 1 67 ? 7.787 -0.970 6.260 1.00 43.94 67 PHE A O 1
#

Foldseek 3Di:
DDDPPDDDDADDPDDDPDPDDDDQFDKDWDWDWDADPVRHTPDTCVVVVGTDIDGHPPPPDPDPDHD

InterPro domains:
  IPR001179 FKBP-type peptidyl-prolyl cis-trans isomerase domain [PF00254] (19-60)
  IPR001179 FKBP-type peptidyl-prolyl cis-trans isomerase domain [PS50059] (25-67)
  IPR046357 Peptidyl-prolyl cis-trans isomerase domain superfamily [G3DSA:3.10.50.40] (2-65)
  IPR050689 FKBP-type Peptidyl-prolyl cis-trans Isomerase [PTHR10516] (6-59)

Nearest PDB structures (foldseek):
  6rcy-assembly1_A  TM=9.443E-01  e=1.183E-03  Homo sapiens
  8vk3-assembly1_F  TM=9.219E-01  e=3.115E-03  Mus musculus
  5i7p-assembly1_A  TM=9.157E-01  e=7.688E-03  Homo sapiens
  2pbc-assembly4_D  TM=9.079E-01  e=7.688E-03  Homo sapiens
  4dt4-assembly1_A  TM=7.319E-01  e=4.996E-02  Escherichia coli K-12